Protein AF-A0A8X6G691-F1 (afdb_monomer)

Foldseek 3Di:
DLLVCVVVVNDLVVVCVVVVHDSVVSVVCSVCSVVVVVVVVVVPDPDPPPPPPVDPPVVVVVVVVVVVVVVVVVVD

pLDDT: mean 76.13, std 12.93, range [49.22, 93.94]

Structure (mmCIF, N/CA/C/O backbone):
data_AF-A0A8X6G691-F1
#
_entry.id   AF-A0A8X6G691-F1
#
loop_
_atom_site.group_PDB
_atom_site.id
_atom_site.type_symbol
_atom_site.label_atom_id
_atom_site.label_alt_id
_atom_site.label_comp_id
_atom_site.label_asym_id
_atom_site.label_entity_id
_atom_site.label_seq_id
_atom_site.pdbx_PDB_ins_code
_atom_site.Cartn_x
_atom_site.Cartn_y
_atom_site.Cartn_z
_atom_site.occupancy
_atom_site.B_iso_or_equiv
_atom_site.auth_seq_id
_atom_site.auth_comp_id
_atom_site.auth_asym_id
_atom_site.auth_atom_id
_atom_site.pdbx_PDB_model_num
ATOM 1 N N . MET A 1 1 ? 4.466 -8.861 -3.379 1.00 66.94 1 MET A N 1
ATOM 2 C CA . MET A 1 1 ? 5.122 -7.530 -3.327 1.00 66.94 1 MET A CA 1
ATOM 3 C C . MET A 1 1 ? 5.785 -7.294 -4.672 1.00 66.94 1 MET A C 1
ATOM 5 O O . MET A 1 1 ? 6.511 -8.180 -5.106 1.00 66.94 1 MET A O 1
ATOM 9 N N . ILE A 1 2 ? 5.538 -6.146 -5.310 1.00 77.94 2 ILE A N 1
ATOM 10 C CA . ILE A 1 2 ? 5.981 -5.824 -6.683 1.00 77.94 2 ILE A CA 1
ATOM 11 C C . ILE A 1 2 ? 7.477 -6.132 -6.906 1.00 77.94 2 ILE A C 1
ATOM 13 O O . ILE A 1 2 ? 7.848 -6.661 -7.943 1.00 77.94 2 ILE A O 1
ATOM 17 N N . LEU A 1 3 ? 8.330 -5.911 -5.899 1.00 78.06 3 LEU A N 1
ATOM 18 C CA . LEU A 1 3 ? 9.772 -6.194 -5.967 1.00 78.06 3 LEU A CA 1
ATOM 19 C C . LEU A 1 3 ? 10.126 -7.671 -6.206 1.00 78.06 3 LEU A C 1
ATOM 21 O O . LEU A 1 3 ? 11.048 -7.944 -6.966 1.00 78.06 3 LEU A O 1
ATOM 25 N N . LYS A 1 4 ? 9.403 -8.620 -5.590 1.00 81.69 4 LYS A N 1
ATOM 26 C CA . LYS A 1 4 ? 9.639 -10.063 -5.808 1.00 81.69 4 LYS A CA 1
ATOM 27 C C . LYS A 1 4 ? 9.319 -10.448 -7.248 1.00 81.69 4 LYS A C 1
ATOM 29 O O . LYS A 1 4 ? 10.076 -11.159 -7.888 1.00 81.69 4 LYS A O 1
ATOM 34 N N . ARG A 1 5 ? 8.234 -9.883 -7.768 1.00 79.75 5 ARG A N 1
ATOM 35 C CA . ARG A 1 5 ? 7.741 -10.159 -9.111 1.00 79.75 5 ARG A CA 1
ATOM 36 C C . ARG A 1 5 ? 8.616 -9.523 -10.201 1.00 79.75 5 ARG A C 1
ATOM 38 O O . ARG A 1 5 ? 8.873 -10.133 -11.230 1.00 79.75 5 ARG A O 1
ATOM 45 N N . ILE A 1 6 ? 9.187 -8.349 -9.922 1.00 81.31 6 ILE A N 1
ATOM 46 C CA . ILE A 1 6 ? 10.261 -7.757 -10.737 1.00 81.31 6 ILE A CA 1
ATOM 47 C C . ILE A 1 6 ? 11.521 -8.642 -10.721 1.00 81.31 6 ILE A C 1
ATOM 49 O O . ILE A 1 6 ? 12.146 -8.821 -11.763 1.00 81.31 6 ILE A O 1
ATOM 53 N N . ALA A 1 7 ? 11.898 -9.208 -9.567 1.00 75.94 7 ALA A N 1
ATOM 54 C CA . ALA A 1 7 ? 13.055 -10.105 -9.461 1.00 75.94 7 ALA A CA 1
ATOM 55 C C . ALA A 1 7 ? 12.853 -11.442 -10.201 1.00 75.94 7 ALA A C 1
ATOM 57 O O . ALA A 1 7 ? 13.820 -12.020 -10.686 1.00 75.94 7 ALA A O 1
ATOM 58 N N . GLU A 1 8 ? 11.605 -11.898 -10.335 1.00 81.50 8 GLU A N 1
ATOM 59 C CA . GLU A 1 8 ? 11.209 -13.083 -11.112 1.00 81.50 8 GLU A CA 1
ATOM 60 C C . GLU A 1 8 ? 11.236 -12.862 -12.640 1.00 81.50 8 GLU A C 1
ATOM 62 O O . GLU A 1 8 ? 10.989 -13.798 -13.394 1.00 81.50 8 GLU A O 1
ATOM 67 N N . GLY A 1 9 ? 11.564 -11.654 -13.119 1.00 77.00 9 GLY A N 1
ATOM 68 C CA . GLY A 1 9 ? 11.622 -11.343 -14.555 1.00 77.00 9 GLY A CA 1
ATOM 69 C C . GLY A 1 9 ? 10.298 -10.849 -15.150 1.00 77.00 9 GLY A C 1
ATOM 70 O O . GLY A 1 9 ? 10.162 -10.770 -16.369 1.00 77.00 9 GLY A O 1
ATOM 71 N N . GLU A 1 10 ? 9.348 -10.484 -14.286 1.00 78.94 10 GLU A N 1
ATOM 72 C CA . GLU A 1 10 ? 8.099 -9.778 -14.585 1.00 78.94 10 GLU A CA 1
ATOM 73 C C . GLU A 1 10 ? 8.219 -8.649 -15.617 1.00 78.94 10 GLU A C 1
ATOM 75 O O . GLU A 1 10 ? 8.795 -7.606 -15.307 1.00 78.94 10 GLU A O 1
ATOM 80 N N . GLY A 1 11 ? 7.629 -8.791 -16.809 1.00 79.06 11 GLY A N 1
ATOM 81 C CA . GLY A 1 11 ? 7.519 -7.698 -17.771 1.00 79.06 11 GLY A CA 1
ATOM 82 C C . GLY A 1 11 ? 6.716 -6.516 -17.210 1.00 79.06 11 GLY A C 1
ATOM 83 O O . GLY A 1 11 ? 5.604 -6.679 -16.703 1.00 79.06 11 GLY A O 1
ATOM 84 N N . SER A 1 12 ? 7.245 -5.298 -17.355 1.00 77.06 12 SER A N 1
ATOM 85 C CA . SER A 1 12 ? 6.678 -4.071 -16.769 1.00 77.06 12 SER A CA 1
ATOM 86 C C . SER A 1 12 ? 5.223 -3.796 -17.162 1.00 77.06 12 SER A C 1
ATOM 88 O O . SER A 1 12 ? 4.472 -3.202 -16.390 1.00 77.06 12 SER A O 1
ATOM 90 N N . THR A 1 13 ? 4.801 -4.247 -18.344 1.00 77.00 13 THR A N 1
ATOM 91 C CA . THR A 1 13 ? 3.426 -4.106 -18.844 1.00 77.00 13 THR A CA 1
ATOM 92 C C . THR A 1 13 ? 2.436 -5.022 -18.118 1.00 77.00 13 THR A C 1
ATOM 94 O O . THR A 1 13 ? 1.290 -4.627 -17.912 1.00 77.00 13 THR A O 1
ATOM 97 N N . ALA A 1 14 ? 2.861 -6.222 -17.705 1.00 80.94 14 ALA A N 1
ATOM 98 C CA . ALA A 1 14 ? 2.023 -7.143 -16.935 1.00 80.94 14 ALA A CA 1
ATOM 99 C C . ALA A 1 14 ? 1.782 -6.589 -15.524 1.00 80.94 14 ALA A C 1
ATOM 101 O O . ALA A 1 14 ? 0.637 -6.439 -15.105 1.00 80.94 14 ALA A O 1
ATOM 102 N N . LEU A 1 15 ? 2.855 -6.138 -14.868 1.00 81.19 15 LEU A N 1
ATOM 103 C CA . LEU A 1 15 ? 2.797 -5.500 -13.551 1.00 81.19 15 LEU A CA 1
ATOM 104 C C . LEU A 1 15 ? 1.989 -4.195 -13.557 1.00 81.19 15 LEU A C 1
ATOM 106 O O . LEU A 1 15 ? 1.255 -3.909 -12.618 1.00 81.19 15 LEU A O 1
ATOM 110 N N . SER A 1 16 ? 2.100 -3.403 -14.624 1.00 80.06 16 SER A N 1
ATOM 111 C CA . SER A 1 16 ? 1.307 -2.182 -14.810 1.00 80.06 16 SER A CA 1
ATOM 112 C C . SER A 1 16 ? -0.199 -2.478 -14.802 1.00 80.06 16 SER A C 1
ATOM 114 O O . SER A 1 16 ? -0.959 -1.818 -14.093 1.00 80.06 16 SER A O 1
ATOM 116 N N . LYS A 1 17 ? -0.629 -3.530 -15.514 1.00 82.56 17 LYS A N 1
ATOM 117 C CA . LYS A 1 17 ? -2.036 -3.956 -15.566 1.00 82.56 17 LYS A CA 1
ATOM 118 C C . LYS A 1 17 ? -2.518 -4.589 -14.263 1.00 82.56 17 LYS A C 1
ATOM 120 O O . LYS A 1 17 ? -3.618 -4.278 -13.824 1.00 82.56 17 LYS A O 1
ATOM 125 N N . GLU A 1 18 ? -1.713 -5.455 -13.655 1.00 83.69 18 GLU A N 1
ATOM 126 C CA . GLU A 1 18 ? -2.077 -6.170 -12.425 1.00 83.69 18 GLU A CA 1
ATOM 127 C C . GLU A 1 18 ? -2.209 -5.221 -11.228 1.00 83.69 18 GLU A C 1
ATOM 129 O O . GLU A 1 18 ? -3.163 -5.308 -10.460 1.00 83.69 18 GLU A O 1
ATOM 134 N N . PHE A 1 19 ? -1.274 -4.278 -11.087 1.00 81.88 19 PHE A N 1
ATOM 135 C CA . PHE A 1 19 ? -1.255 -3.336 -9.967 1.00 81.88 19 PHE A CA 1
ATOM 136 C C . PHE A 1 19 ? -1.969 -2.011 -10.272 1.00 81.88 19 PHE A C 1
ATOM 138 O O . PHE A 1 19 ? -2.039 -1.148 -9.398 1.00 81.88 19 PHE A O 1
ATOM 145 N N . GLY A 1 20 ? -2.477 -1.821 -11.496 1.00 83.75 20 GLY A N 1
ATOM 146 C CA . GLY A 1 20 ? -3.109 -0.571 -11.934 1.00 83.75 20 GLY A CA 1
ATOM 147 C C . GLY A 1 20 ? -2.170 0.642 -11.887 1.00 83.75 20 GLY A C 1
ATOM 148 O O . GLY A 1 20 ? -2.620 1.776 -11.733 1.00 83.75 20 GLY A O 1
ATOM 149 N N . LEU A 1 21 ? -0.857 0.415 -11.965 1.00 84.06 21 LEU A N 1
ATOM 150 C CA . LEU A 1 21 ? 0.167 1.453 -11.864 1.00 84.06 21 LEU A CA 1
ATOM 151 C C . LEU A 1 21 ? 0.666 1.831 -13.253 1.00 84.06 21 LEU A C 1
ATOM 153 O O . LEU A 1 21 ? 0.910 0.965 -14.079 1.00 84.06 21 LEU A O 1
ATOM 157 N N . GLY A 1 22 ? 0.917 3.120 -13.486 1.00 86.88 22 GLY A N 1
ATOM 158 C CA . GLY A 1 22 ? 1.539 3.567 -14.732 1.00 86.88 22 GLY A CA 1
ATOM 159 C C . GLY A 1 22 ? 2.876 2.862 -14.988 1.00 86.88 22 GLY A C 1
ATOM 160 O O . GLY A 1 22 ? 3.673 2.650 -14.071 1.00 86.88 22 GLY A O 1
ATOM 161 N N . GLU A 1 23 ? 3.161 2.532 -16.248 1.00 83.50 23 GLU A N 1
ATOM 162 C CA . GLU A 1 23 ? 4.387 1.809 -16.613 1.00 83.50 23 GLU A CA 1
ATOM 163 C C . GLU A 1 23 ? 5.658 2.594 -16.234 1.00 83.50 23 GLU A C 1
ATOM 165 O O . GLU A 1 23 ? 6.667 2.013 -15.833 1.00 83.50 23 GLU A O 1
ATOM 170 N N . SER A 1 24 ? 5.593 3.929 -16.276 1.00 84.38 24 SER A N 1
ATOM 171 C CA . SER A 1 24 ? 6.645 4.823 -15.778 1.00 84.38 24 SER A CA 1
ATOM 172 C C . SER A 1 24 ? 6.923 4.621 -14.284 1.00 84.38 24 SER A C 1
ATOM 174 O O . SER A 1 24 ? 8.085 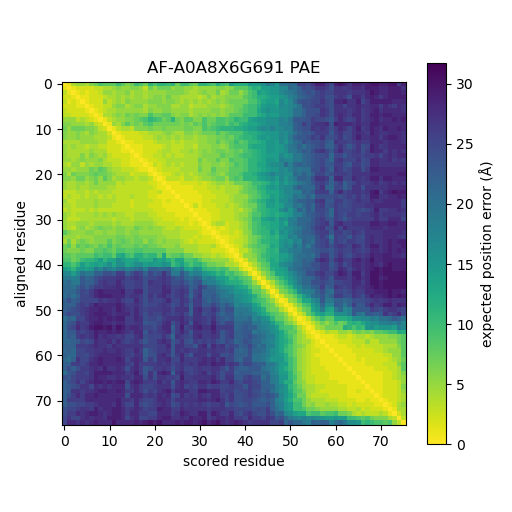4.594 -13.871 1.00 84.38 24 SER A O 1
ATOM 176 N N . THR A 1 25 ? 5.880 4.405 -13.480 1.00 82.25 25 THR A N 1
ATOM 177 C CA . THR A 1 25 ? 5.987 4.097 -12.050 1.00 82.25 25 THR A CA 1
ATOM 178 C C . THR A 1 25 ? 6.621 2.725 -11.838 1.00 82.25 25 THR A C 1
ATOM 180 O O . THR A 1 25 ? 7.541 2.616 -11.029 1.00 82.25 25 THR A O 1
ATOM 183 N N . ILE A 1 26 ? 6.220 1.701 -12.602 1.00 86.50 26 ILE A N 1
ATOM 184 C CA . ILE A 1 26 ? 6.829 0.358 -12.537 1.00 86.50 26 ILE A CA 1
ATOM 185 C C . ILE A 1 26 ? 8.323 0.413 -12.881 1.00 86.50 26 ILE A C 1
ATOM 187 O O . ILE A 1 26 ? 9.150 -0.098 -12.126 1.00 86.50 26 ILE A O 1
ATOM 191 N N . ARG A 1 27 ? 8.698 1.116 -13.956 1.00 84.31 27 ARG A N 1
ATOM 192 C CA . ARG A 1 27 ? 10.107 1.332 -14.337 1.00 84.31 27 ARG A CA 1
ATOM 193 C C . ARG A 1 27 ? 10.882 2.0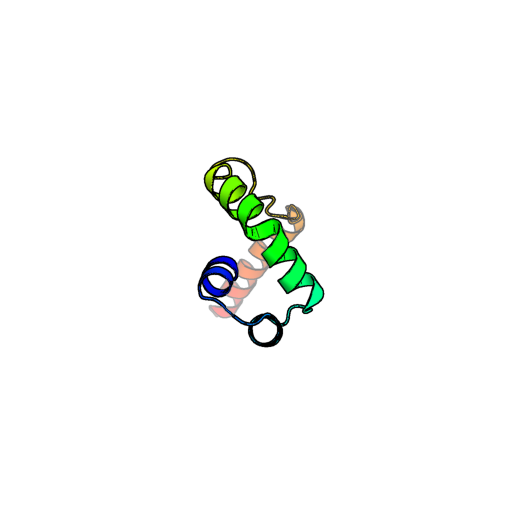91 -13.257 1.00 84.31 27 ARG A C 1
ATOM 195 O O . ARG A 1 27 ? 12.025 1.753 -12.954 1.00 84.31 27 ARG A O 1
ATOM 202 N N . GLY A 1 28 ? 10.257 3.088 -12.633 1.00 85.81 28 GLY A N 1
ATOM 203 C CA . GLY A 1 28 ? 10.837 3.832 -11.514 1.00 85.81 28 GLY A CA 1
ATOM 204 C C . GLY A 1 28 ? 11.031 2.989 -10.249 1.00 85.81 28 GLY A C 1
ATOM 205 O O . GLY A 1 28 ? 11.985 3.223 -9.504 1.00 85.81 28 GLY A O 1
ATOM 206 N N . ILE A 1 29 ? 10.150 2.015 -10.003 1.00 85.62 29 ILE A N 1
ATOM 207 C CA . ILE A 1 29 ? 10.282 1.032 -8.920 1.00 85.62 29 ILE A CA 1
ATOM 208 C C . ILE A 1 29 ? 11.403 0.046 -9.248 1.00 85.62 29 ILE A C 1
ATOM 210 O O . ILE A 1 29 ? 12.250 -0.189 -8.395 1.00 85.62 29 ILE A O 1
ATOM 214 N N . GLN A 1 30 ? 11.472 -0.467 -10.479 1.00 84.25 30 GLN A N 1
ATOM 215 C CA . GLN A 1 30 ? 12.535 -1.373 -10.923 1.00 84.25 30 GLN A CA 1
ATOM 216 C C . GLN A 1 30 ? 13.921 -0.733 -10.783 1.00 84.25 30 GLN A C 1
ATOM 218 O O . GLN A 1 30 ? 14.820 -1.331 -10.197 1.00 84.25 30 GLN A O 1
ATOM 223 N N . LYS A 1 31 ? 14.080 0.519 -11.234 1.00 86.75 31 LYS A N 1
ATOM 224 C CA . LYS A 1 31 ? 15.342 1.268 -11.110 1.00 86.75 31 LYS A CA 1
ATOM 225 C C . LYS A 1 31 ? 15.784 1.440 -9.652 1.00 86.75 31 LYS A C 1
ATOM 227 O O . 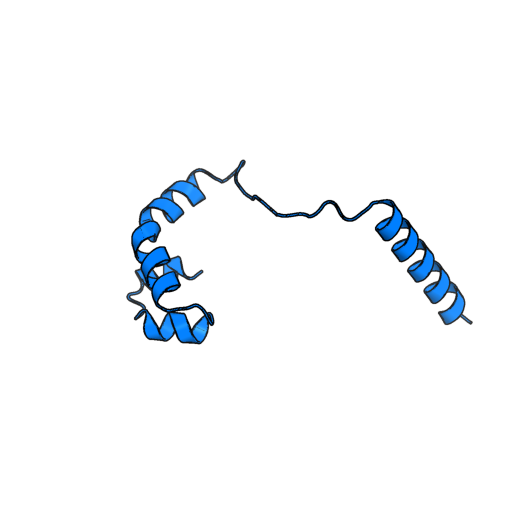LYS A 1 31 ? 16.974 1.399 -9.365 1.00 86.75 31 LYS A O 1
ATOM 232 N N . ARG A 1 32 ? 14.828 1.621 -8.736 1.00 82.19 32 ARG A N 1
ATOM 233 C CA . ARG A 1 32 ? 15.074 1.822 -7.298 1.00 82.19 32 ARG A CA 1
ATOM 234 C C . ARG A 1 32 ? 14.940 0.541 -6.474 1.00 82.19 32 ARG A C 1
ATOM 236 O O . ARG A 1 32 ? 15.059 0.597 -5.257 1.00 82.19 32 ARG A O 1
ATOM 243 N N . ALA A 1 33 ? 14.728 -0.621 -7.094 1.00 80.31 33 ALA A N 1
ATOM 244 C CA . ALA A 1 33 ? 14.441 -1.869 -6.384 1.00 80.31 33 ALA A CA 1
ATOM 245 C C . ALA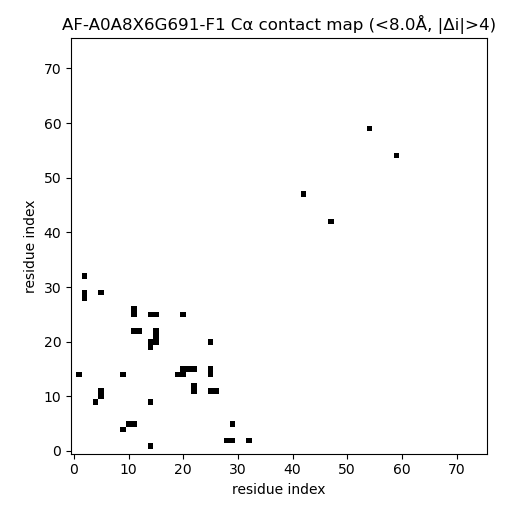 A 1 33 ? 15.565 -2.266 -5.413 1.00 80.31 33 ALA A C 1
ATOM 247 O O . ALA A 1 33 ? 15.297 -2.719 -4.299 1.00 80.31 33 ALA A O 1
ATOM 248 N N . GLY A 1 34 ? 16.822 -2.034 -5.805 1.00 76.81 34 GLY A N 1
ATOM 249 C CA . GLY A 1 34 ? 17.987 -2.267 -4.950 1.00 76.81 34 GLY A CA 1
ATOM 250 C C . GLY A 1 34 ? 18.049 -1.323 -3.745 1.00 76.81 34 GLY A C 1
ATOM 251 O O . GLY A 1 34 ? 18.354 -1.759 -2.639 1.00 76.81 34 GLY A O 1
ATOM 252 N N . GLU A 1 35 ? 17.710 -0.046 -3.929 1.00 79.19 35 GLU A N 1
ATOM 253 C CA . GLU A 1 35 ? 17.643 0.939 -2.842 1.00 79.19 35 GLU A CA 1
ATOM 254 C C . GLU A 1 35 ? 16.480 0.646 -1.895 1.00 79.19 35 GLU A C 1
ATOM 256 O O . GLU A 1 35 ? 16.660 0.721 -0.685 1.00 79.19 35 GLU A O 1
ATOM 261 N N . ILE A 1 36 ? 15.321 0.244 -2.428 1.00 76.00 36 ILE A N 1
ATOM 262 C CA . ILE A 1 36 ? 14.148 -0.142 -1.636 1.00 76.00 36 ILE A CA 1
ATOM 263 C C . ILE A 1 36 ? 14.433 -1.408 -0.822 1.00 76.00 36 ILE A C 1
ATOM 265 O O . ILE A 1 36 ? 14.017 -1.495 0.324 1.00 76.00 36 ILE A O 1
ATOM 269 N N . SER A 1 37 ? 15.168 -2.376 -1.376 1.00 73.00 37 SER A N 1
ATOM 270 C CA . SER A 1 37 ? 15.545 -3.592 -0.638 1.00 73.00 37 SER A CA 1
ATOM 271 C C . SER A 1 37 ? 16.535 -3.282 0.490 1.00 73.00 37 SER A C 1
ATOM 273 O O . SER A 1 37 ? 16.423 -3.802 1.598 1.00 73.00 37 SER A O 1
ATOM 275 N N . LYS A 1 38 ? 17.498 -2.386 0.234 1.00 70.25 38 LYS A N 1
ATOM 276 C CA . LYS A 1 38 ? 18.439 -1.908 1.256 1.00 70.25 38 LYS A CA 1
ATOM 277 C C . LYS A 1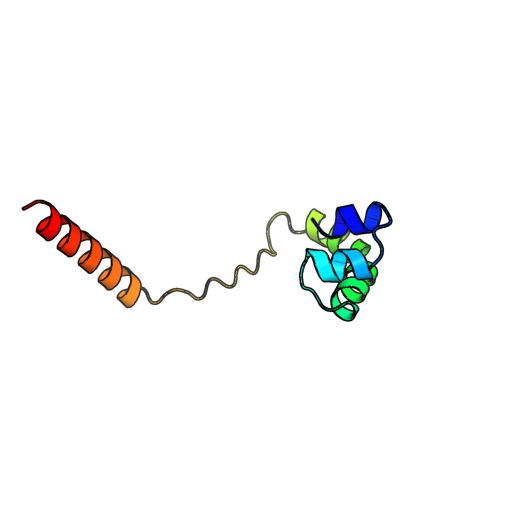 38 ? 17.731 -1.084 2.331 1.00 70.25 38 LYS A C 1
ATOM 279 O O . LYS A 1 38 ? 18.001 -1.271 3.513 1.00 70.25 38 LYS A O 1
ATOM 284 N N . SER A 1 39 ? 16.810 -0.207 1.939 1.00 63.22 39 SER A N 1
ATOM 285 C CA . SER A 1 39 ? 16.048 0.613 2.874 1.00 63.22 39 SER A CA 1
ATOM 286 C C . SER A 1 39 ? 15.004 -0.196 3.632 1.00 63.22 39 SER A C 1
ATOM 288 O O . SER A 1 39 ? 14.847 0.065 4.809 1.00 63.22 39 SER A O 1
ATOM 290 N N . SER A 1 40 ? 14.361 -1.221 3.060 1.00 61.78 40 SER A N 1
ATOM 291 C CA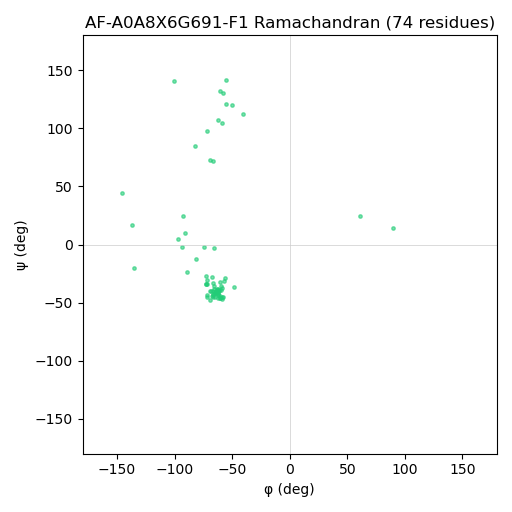 . SER A 1 40 ? 13.428 -2.084 3.804 1.00 61.78 40 SER A CA 1
ATOM 292 C C . SER A 1 40 ? 14.134 -2.896 4.884 1.00 61.78 40 SER A C 1
ATOM 294 O O . SER A 1 40 ? 13.579 -3.086 5.961 1.00 61.78 40 SER A O 1
ATOM 296 N N . ASN A 1 41 ? 15.366 -3.338 4.614 1.00 57.34 41 ASN A N 1
ATOM 297 C CA . ASN A 1 41 ? 16.192 -4.044 5.594 1.00 57.34 41 ASN A CA 1
ATOM 298 C C . ASN A 1 41 ? 16.729 -3.104 6.687 1.00 57.34 41 ASN A C 1
ATOM 300 O O . ASN A 1 41 ? 16.978 -3.548 7.802 1.00 57.34 41 ASN A O 1
ATOM 304 N N . CYS A 1 42 ? 16.891 -1.814 6.372 1.00 50.78 42 CYS A N 1
ATOM 305 C CA . CYS A 1 42 ? 17.333 -0.774 7.307 1.00 50.78 42 CYS A CA 1
ATOM 306 C C . CYS A 1 42 ? 16.158 -0.107 8.062 1.00 50.78 42 CYS A C 1
ATOM 308 O O . CYS A 1 42 ? 16.325 0.422 9.155 1.00 50.78 42 CYS A O 1
ATOM 310 N N . ALA A 1 43 ? 14.947 -0.146 7.500 1.00 49.22 43 ALA A N 1
ATOM 311 C CA . ALA A 1 43 ? 13.748 0.526 8.000 1.00 49.22 43 ALA A CA 1
ATOM 312 C C . ALA A 1 43 ? 12.895 -0.354 8.922 1.00 49.22 43 ALA A C 1
ATOM 314 O O . ALA A 1 43 ? 11.702 -0.094 9.081 1.00 49.22 43 ALA A O 1
ATOM 315 N N . THR A 1 44 ? 13.480 -1.362 9.569 1.00 52.94 44 THR A N 1
ATOM 316 C CA . THR A 1 44 ? 12.769 -2.172 10.566 1.00 52.94 44 THR A CA 1
ATOM 317 C C . THR A 1 44 ? 12.369 -1.397 11.825 1.00 52.94 44 THR A C 1
ATOM 319 O O . THR A 1 44 ? 11.643 -1.968 12.627 1.00 52.94 44 THR A O 1
ATOM 322 N N . ASN A 1 45 ? 12.717 -0.107 11.981 1.00 53.41 45 ASN A N 1
ATOM 323 C CA . ASN A 1 45 ? 12.196 0.708 13.093 1.00 53.41 45 ASN A CA 1
ATOM 324 C C . ASN A 1 45 ? 11.709 2.143 12.772 1.00 53.41 45 ASN A C 1
ATOM 326 O O . ASN A 1 45 ? 10.916 2.658 13.547 1.00 53.41 45 ASN A O 1
ATOM 330 N N . GLU A 1 46 ? 12.089 2.805 11.667 1.00 52.34 46 GLU A N 1
ATOM 331 C CA . GLU A 1 46 ? 11.936 4.285 11.585 1.00 52.34 46 GLU A CA 1
ATOM 332 C C . GLU A 1 46 ? 11.400 4.848 10.246 1.00 52.34 46 GLU A C 1
ATOM 334 O O . GLU A 1 46 ? 11.524 6.039 9.964 1.00 52.34 46 GLU A O 1
ATOM 339 N N . SER A 1 47 ? 10.781 4.047 9.367 1.00 53.53 47 SER A N 1
ATOM 340 C CA . SER A 1 47 ? 10.172 4.631 8.153 1.00 53.53 47 SER A CA 1
ATOM 341 C C . SER A 1 47 ? 8.903 3.951 7.663 1.00 53.53 47 SER A C 1
ATOM 343 O O . SER A 1 47 ? 8.663 3.787 6.470 1.00 53.53 47 SER A O 1
ATOM 345 N N . ALA A 1 48 ? 8.006 3.645 8.593 1.00 52.66 48 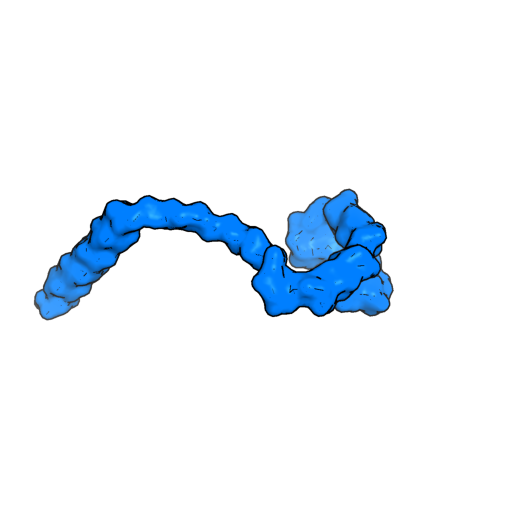ALA A N 1
ATOM 346 C CA . ALA A 1 48 ? 6.595 3.753 8.274 1.00 52.66 48 ALA A CA 1
ATOM 347 C C . ALA A 1 48 ? 6.203 5.226 8.455 1.00 52.66 48 ALA A C 1
ATOM 349 O O . ALA A 1 48 ? 5.667 5.598 9.497 1.00 52.66 48 ALA A O 1
ATOM 350 N N . LYS A 1 49 ? 6.403 6.079 7.437 1.00 54.47 49 LYS A N 1
ATOM 351 C CA . LYS A 1 49 ? 5.551 7.274 7.294 1.00 54.47 49 LYS A CA 1
ATOM 352 C C . LYS A 1 49 ? 4.144 6.781 6.962 1.00 54.47 49 LYS A C 1
ATOM 354 O O . LYS A 1 49 ? 3.660 6.874 5.839 1.00 54.47 49 LYS A O 1
ATOM 359 N N . ARG A 1 50 ? 3.492 6.192 7.962 1.00 51.56 50 ARG A N 1
ATOM 360 C CA . ARG A 1 50 ? 2.054 6.040 8.001 1.00 51.56 50 ARG A CA 1
ATOM 361 C C . ARG A 1 50 ? 1.576 7.484 8.015 1.00 51.56 50 ARG A C 1
ATOM 363 O O . ARG A 1 50 ? 1.770 8.183 9.004 1.00 51.56 50 ARG A O 1
ATOM 370 N N . VAL A 1 51 ? 1.027 7.967 6.904 1.00 49.72 51 VAL A N 1
ATOM 371 C CA . VAL A 1 51 ? 0.218 9.186 6.938 1.00 49.72 51 VAL A CA 1
ATOM 372 C C . VAL A 1 51 ? -1.050 8.804 7.701 1.00 49.72 51 VAL A C 1
ATOM 374 O O . VAL A 1 51 ? -2.108 8.574 7.129 1.00 49.72 51 VAL A O 1
ATOM 377 N N . SER A 1 52 ? -0.928 8.631 9.018 1.00 57.66 52 SER A N 1
ATOM 378 C CA . SER A 1 52 ? -2.059 8.821 9.896 1.00 57.66 52 SER A CA 1
ATOM 379 C C . SER A 1 52 ? -2.256 10.322 9.896 1.00 57.66 52 SER A C 1
ATOM 381 O O . SER A 1 52 ? -1.552 11.046 10.599 1.00 57.66 52 SER A O 1
ATOM 383 N N . TYR A 1 53 ? -3.184 10.811 9.079 1.00 59.59 53 TYR A N 1
ATOM 384 C CA . TYR A 1 53 ? -3.839 12.048 9.465 1.00 59.59 53 TYR A CA 1
ATOM 385 C C . TYR A 1 53 ? -4.289 11.827 10.912 1.00 59.59 53 TYR A C 1
ATOM 387 O O . TYR A 1 53 ? -4.984 10.830 11.152 1.00 59.59 53 TYR A O 1
ATOM 395 N N . PRO A 1 54 ? -3.837 12.632 11.891 1.00 62.50 54 PRO A N 1
ATOM 396 C CA . PRO A 1 54 ? -4.407 12.548 13.220 1.00 62.50 54 PRO A CA 1
ATOM 397 C C . PRO A 1 54 ? -5.894 12.841 13.033 1.00 62.50 54 PRO A C 1
ATOM 399 O O . PRO A 1 54 ? -6.280 13.968 12.716 1.00 62.50 54 PRO A O 1
ATOM 402 N N . ARG A 1 55 ? -6.725 11.794 13.097 1.00 63.75 55 ARG A N 1
ATOM 403 C CA . ARG A 1 55 ? -8.173 11.951 13.018 1.00 63.75 55 ARG A CA 1
ATOM 404 C C . ARG A 1 55 ? -8.538 12.883 14.163 1.00 63.75 55 ARG A C 1
ATOM 406 O O . ARG A 1 55 ? -8.052 12.708 15.280 1.00 63.75 55 ARG A O 1
ATOM 413 N N . ASN A 1 56 ? -9.313 13.921 13.864 1.00 78.56 56 ASN A N 1
ATOM 414 C CA . ASN A 1 56 ? -9.681 14.906 14.867 1.00 78.56 56 ASN A CA 1
ATOM 415 C C . ASN A 1 56 ? -10.343 14.176 16.049 1.00 78.56 56 ASN A C 1
ATOM 417 O O . ASN A 1 56 ? -11.352 13.495 15.872 1.00 78.56 56 ASN A O 1
ATOM 421 N N . ILE A 1 57 ? -9.755 14.313 17.239 1.00 81.44 57 ILE A N 1
ATOM 422 C CA . ILE A 1 57 ? -10.161 13.596 18.457 1.00 81.44 57 ILE A CA 1
ATOM 423 C C . ILE A 1 57 ? -11.635 13.867 18.792 1.00 81.44 57 ILE A C 1
ATOM 425 O O . ILE A 1 57 ? -12.315 12.996 19.331 1.00 81.44 57 ILE A O 1
ATOM 429 N N . LEU A 1 58 ? -12.144 15.059 18.461 1.00 79.94 58 LEU A N 1
ATOM 430 C CA . LEU A 1 58 ? -13.552 15.404 18.652 1.00 79.94 58 LEU A CA 1
ATOM 431 C C . LEU A 1 58 ? -14.452 14.575 17.734 1.00 79.94 58 LEU A C 1
ATOM 433 O O . LEU A 1 58 ? -15.421 14.003 18.216 1.00 79.94 58 LEU A O 1
ATOM 437 N N . ILE A 1 59 ? -14.086 14.442 16.454 1.00 83.94 59 ILE A N 1
ATOM 438 C CA . ILE A 1 59 ? -14.839 13.640 15.477 1.00 83.94 59 ILE A CA 1
ATOM 439 C C . ILE A 1 59 ? -14.890 12.179 15.927 1.00 83.94 59 ILE A C 1
ATOM 441 O O . ILE A 1 59 ? -15.966 11.596 15.976 1.00 83.94 59 ILE A O 1
ATOM 445 N N . GLU A 1 60 ? -13.759 11.611 16.349 1.00 83.31 60 GLU A N 1
ATOM 446 C CA . GLU A 1 60 ? -13.710 10.217 16.805 1.00 83.31 60 GLU A CA 1
ATOM 447 C C . GLU A 1 60 ? -14.568 9.980 18.061 1.00 83.31 60 GLU A C 1
ATOM 449 O O . GLU A 1 60 ? -15.245 8.957 18.182 1.00 83.31 60 GLU A O 1
ATOM 454 N N . LYS A 1 61 ? -14.568 10.927 19.009 1.00 86.62 61 LYS A N 1
ATOM 455 C CA . LYS A 1 61 ? -15.433 10.851 20.196 1.00 86.62 61 LYS A CA 1
ATOM 456 C C . LYS A 1 61 ? -16.912 10.920 19.818 1.00 86.62 61 LYS A C 1
ATOM 458 O O . LYS A 1 61 ? -17.704 10.155 20.364 1.00 86.62 61 LYS A O 1
ATOM 463 N N . THR A 1 62 ? -17.274 11.799 18.886 1.00 90.88 62 THR A N 1
ATOM 464 C CA . THR A 1 62 ? -18.651 11.930 18.396 1.00 90.88 62 THR A CA 1
ATOM 465 C C . THR A 1 62 ? -19.106 10.673 17.657 1.00 90.88 62 THR A C 1
ATOM 467 O O . THR A 1 62 ? -20.189 10.174 17.939 1.00 90.88 62 THR A O 1
ATOM 470 N N . GLU A 1 63 ? -18.274 10.109 16.778 1.00 90.62 63 GLU A N 1
ATOM 471 C CA . GLU A 1 63 ? -18.566 8.853 16.072 1.00 90.62 63 GLU A CA 1
ATOM 472 C C . GLU A 1 63 ? -18.812 7.701 17.055 1.00 90.62 63 GLU A C 1
ATOM 474 O O . GLU A 1 63 ? -19.802 6.982 16.929 1.00 90.62 63 GLU A O 1
ATOM 479 N N . LYS A 1 64 ? -17.969 7.558 18.088 1.00 89.94 64 LYS A N 1
ATOM 480 C CA . LYS A 1 64 ? -18.151 6.528 19.126 1.00 89.94 64 LYS A CA 1
ATOM 481 C C . LYS A 1 64 ? -19.453 6.704 19.906 1.00 89.94 64 LYS A C 1
ATOM 483 O O . LYS A 1 64 ? -20.148 5.721 20.143 1.00 89.94 64 LYS A O 1
ATOM 488 N N . ALA A 1 65 ? -19.793 7.936 20.285 1.00 91.56 65 ALA A N 1
ATOM 489 C CA . ALA A 1 65 ? -21.043 8.224 20.986 1.00 91.56 65 ALA A CA 1
ATOM 490 C C . ALA A 1 65 ? -22.274 7.907 20.118 1.00 91.56 65 ALA A C 1
ATOM 492 O O . ALA A 1 65 ? -23.233 7.317 20.607 1.00 91.56 65 ALA A O 1
ATOM 493 N N . LEU A 1 66 ? -22.224 8.234 18.822 1.00 93.94 66 LEU A N 1
ATOM 494 C CA . LEU A 1 66 ? -23.296 7.923 17.874 1.00 93.94 66 LEU A CA 1
ATOM 495 C C . LEU A 1 66 ? -23.482 6.415 17.686 1.00 93.94 66 LEU A C 1
ATOM 497 O O . LEU A 1 66 ? -24.615 5.945 17.653 1.00 93.94 66 LEU A O 1
ATOM 501 N N . VAL A 1 67 ? -22.390 5.651 17.595 1.00 93.81 67 VAL A N 1
ATOM 502 C CA . VAL A 1 67 ? -22.457 4.187 17.473 1.00 93.81 67 VAL A CA 1
ATOM 503 C C . VAL A 1 67 ? -23.116 3.562 18.700 1.00 93.81 67 VAL A C 1
ATOM 505 O O . VAL A 1 67 ? -24.008 2.732 18.540 1.00 93.81 67 VAL A O 1
ATOM 508 N N . LEU A 1 68 ? -22.726 3.985 19.907 1.00 91.12 68 LEU A N 1
ATOM 509 C CA . LEU A 1 68 ? -23.346 3.507 21.148 1.00 91.12 68 LEU A CA 1
ATOM 510 C C . LEU A 1 68 ? -24.839 3.849 21.194 1.00 91.12 68 LEU A C 1
ATOM 512 O O . LEU A 1 68 ? -25.659 2.983 21.481 1.00 91.12 68 LEU A O 1
ATOM 516 N N . TRP A 1 69 ? -25.205 5.077 20.822 1.00 92.69 69 TRP A N 1
ATOM 517 C CA . TRP A 1 69 ? -26.603 5.506 20.793 1.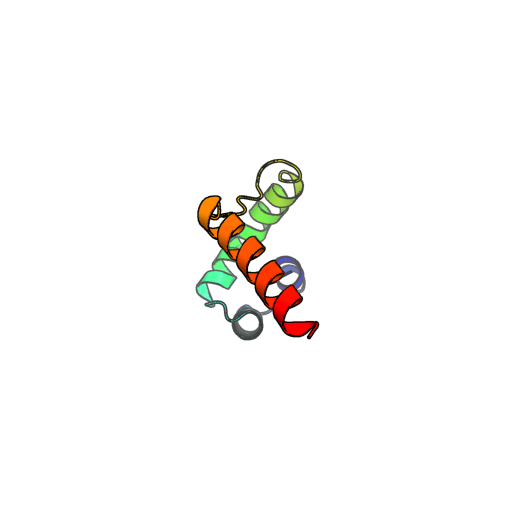00 92.69 69 TRP A CA 1
ATOM 518 C C . TRP A 1 69 ? -27.452 4.697 19.801 1.00 92.69 69 TRP A C 1
ATOM 520 O O . TRP A 1 69 ? -28.557 4.268 20.124 1.00 92.69 69 TRP A O 1
ATOM 530 N N . ILE A 1 70 ? -26.926 4.423 18.605 1.00 93.69 70 ILE A N 1
ATOM 531 C CA . ILE A 1 70 ? -27.609 3.577 17.617 1.00 93.69 70 ILE A CA 1
ATOM 532 C C . ILE A 1 70 ? -27.760 2.144 18.143 1.00 93.69 70 ILE A C 1
ATOM 534 O O . ILE A 1 70 ? -28.817 1.543 17.962 1.00 93.69 70 ILE A O 1
ATOM 538 N N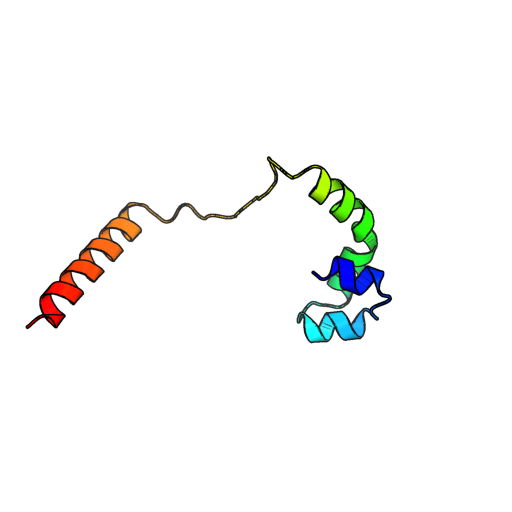 . GLN A 1 71 ? -26.742 1.593 18.810 1.00 89.00 71 GLN A N 1
ATOM 539 C CA . GLN A 1 71 ? -26.817 0.259 19.413 1.00 89.00 71 GLN A CA 1
ATOM 540 C C . GLN A 1 71 ? -27.897 0.182 20.497 1.00 89.00 71 GLN A C 1
ATOM 542 O O . GLN A 1 71 ? -28.663 -0.778 20.509 1.00 89.00 71 GLN A O 1
ATOM 547 N N . GLU A 1 72 ? -28.012 1.203 21.348 1.00 88.19 72 GLU A N 1
ATOM 548 C CA . GLU A 1 72 ? -29.074 1.299 22.357 1.00 88.19 72 GLU A CA 1
ATOM 549 C C . GLU A 1 72 ? -30.471 1.387 21.727 1.00 88.19 72 GLU A C 1
ATOM 551 O O . GLU A 1 72 ? -31.413 0.767 22.219 1.00 88.19 72 GLU A O 1
ATOM 556 N N . LEU A 1 73 ? -30.616 2.111 20.612 1.00 85.81 73 LEU A N 1
ATOM 557 C CA . LEU A 1 73 ? -31.881 2.199 19.876 1.00 85.81 73 LEU A CA 1
ATOM 558 C C . LEU A 1 73 ? -32.238 0.909 19.130 1.00 85.81 73 LEU A C 1
ATOM 560 O O . LEU A 1 73 ? -33.416 0.616 18.961 1.00 85.81 73 LEU A O 1
ATOM 564 N N . THR A 1 74 ? -31.239 0.145 18.687 1.00 80.75 74 THR A N 1
ATOM 565 C CA . THR A 1 74 ? -31.432 -1.100 17.921 1.00 80.75 74 THR A CA 1
ATOM 566 C C . THR A 1 74 ? -31.747 -2.299 18.829 1.00 80.75 74 THR A C 1
ATOM 568 O O . THR A 1 74 ? -32.162 -3.345 18.342 1.00 80.75 74 THR A O 1
ATOM 571 N N . GLN A 1 75 ? -31.560 -2.172 20.148 1.00 63.78 75 GLN A N 1
ATOM 572 C CA . GLN A 1 75 ? -31.892 -3.209 21.138 1.00 63.78 75 GLN A CA 1
ATOM 573 C C . GLN A 1 75 ? -33.320 -3.098 21.717 1.00 63.78 75 GLN A C 1
ATOM 575 O O . GLN A 1 75 ? -33.640 -3.803 22.676 1.00 63.78 75 GLN A O 1
ATOM 580 N N . LYS A 1 76 ? -34.179 -2.243 21.147 1.00 51.25 76 LYS A N 1
ATOM 581 C CA . LYS A 1 76 ? -35.629 -2.193 21.408 1.00 51.25 76 LYS A CA 1
ATOM 582 C C . LYS A 1 76 ? -36.410 -2.801 20.252 1.00 51.25 76 LYS A C 1
ATOM 584 O O . LYS A 1 76 ? -37.445 -3.433 20.553 1.00 51.25 76 LYS A O 1
#

Organism: Trichonephila clavata (NCBI:txid2740835)

Sequence (76 aa):
MILKRIAEGEGSTALSKEFGLGESTIRGIQKRAGEISKSSNCATNESAKRVSYPRNILIEKTEKALVLWIQELTQK

Radius of gyration: 21.3 Å; Cα contacts (8 Å, |Δi|>4): 23; chains: 1; bounding box: 54×28×41 Å

Secondary structure (DSSP, 8-state):
-HHHHHHTT--HHHHHHHHT--HHHHHHHHHHHHHHHHHHHH-TTT----------HHHHHHHHHHHHHHHHHHT-

Mean predicted aligned error: 15.66 Å

Nearest PDB structures (foldseek):
  1hlv-assembly1_A  TM=5.153E-01  e=1.022E+00  Homo sapiens
  1xsv-assembly1_B  TM=4.118E-01  e=9.809E+00  Staphylococcus aureus
  7x7n-assembly1_B  TM=2.787E-01  e=7.457E+00  Severe acute respiratory syndrome coronavirus 2

Solvent-accessible surface area (backbone atoms only — not comparable to full-atom values): 4670 Å² total; per-residue (Å²): 108,75,66,62,45,51,71,73,66,53,55,54,68,59,53,18,65,75,70,72,42,58,52,69,56,45,52,54,46,60,77,38,41,67,57,51,54,53,44,57,72,67,38,81,84,81,64,80,82,68,82,66,70,79,70,56,67,66,58,56,52,52,53,54,52,51,52,53,52,50,53,62,62,71,74,110